Protein AF-A0A377DKZ2-F1 (afdb_monomer_lite)

Structure (mmCIF, N/CA/C/O backbone):
data_AF-A0A377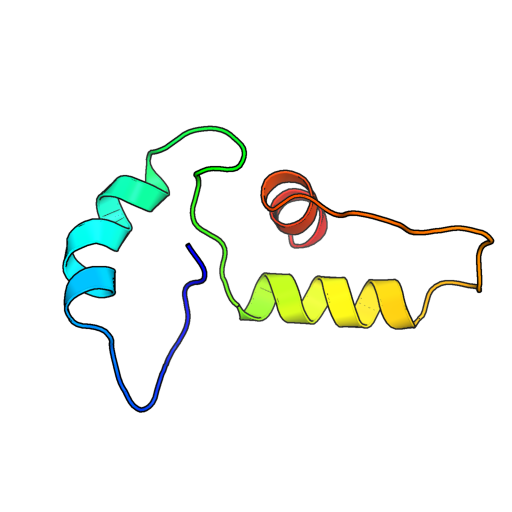DKZ2-F1
#
_entry.id   AF-A0A377DKZ2-F1
#
loop_
_atom_site.group_PDB
_atom_site.id
_atom_site.type_symbol
_atom_site.label_atom_id
_atom_site.label_alt_id
_atom_site.label_comp_id
_atom_site.label_asym_id
_atom_site.label_entity_id
_atom_site.label_seq_id
_atom_site.pdbx_PDB_ins_code
_atom_site.Cartn_x
_atom_site.Cartn_y
_atom_site.Cartn_z
_atom_site.occupancy
_atom_site.B_iso_or_equiv
_atom_site.auth_seq_id
_atom_site.auth_comp_id
_atom_site.auth_asym_id
_atom_site.auth_atom_id
_atom_site.pdbx_PDB_model_num
ATOM 1 N N . MET A 1 1 ? -2.508 3.223 7.516 1.00 83.25 1 MET A N 1
ATOM 2 C CA . MET A 1 1 ? -3.146 2.157 8.326 1.00 83.25 1 MET A CA 1
ATOM 3 C C . MET A 1 1 ? -3.759 1.112 7.405 1.00 83.25 1 MET A C 1
ATOM 5 O O . MET A 1 1 ? -4.407 1.512 6.444 1.00 83.25 1 MET A O 1
ATOM 9 N N . LEU A 1 2 ? -3.532 -0.177 7.672 1.00 85.25 2 LEU A N 1
ATOM 10 C CA . LEU A 1 2 ? -4.085 -1.290 6.890 1.00 85.25 2 LEU A CA 1
ATOM 11 C C . LEU A 1 2 ? -5.437 -1.711 7.482 1.00 85.25 2 LEU A C 1
ATOM 13 O O . LEU A 1 2 ? -5.475 -2.164 8.626 1.00 85.25 2 LEU A O 1
ATOM 17 N N . LEU A 1 3 ? -6.515 -1.534 6.724 1.00 86.50 3 LEU A N 1
ATOM 18 C CA . LEU A 1 3 ? -7.886 -1.853 7.127 1.00 86.50 3 LEU A CA 1
ATOM 19 C C . LEU A 1 3 ? -8.278 -3.251 6.648 1.00 86.50 3 LEU A C 1
ATOM 21 O O . LEU A 1 3 ? -7.810 -3.695 5.609 1.00 86.50 3 LEU A O 1
ATOM 25 N N . GLY A 1 4 ? -9.138 -3.938 7.389 1.00 83.31 4 GLY A N 1
ATOM 26 C CA . GLY A 1 4 ? -9.649 -5.255 7.016 1.00 83.31 4 GLY A CA 1
ATOM 27 C C . GLY A 1 4 ? -10.126 -6.023 8.239 1.00 83.31 4 GLY A C 1
ATOM 28 O O . GLY A 1 4 ? -9.835 -5.628 9.372 1.00 83.31 4 GLY A O 1
ATOM 29 N N . ASP A 1 5 ? -10.856 -7.110 8.009 1.00 80.00 5 ASP A N 1
ATOM 30 C CA . ASP A 1 5 ? -11.308 -7.973 9.096 1.00 80.00 5 ASP A CA 1
ATOM 31 C C . ASP A 1 5 ? -10.124 -8.702 9.750 1.00 80.00 5 ASP A C 1
ATOM 33 O O . ASP A 1 5 ? -9.157 -9.093 9.088 1.00 80.00 5 ASP A O 1
ATOM 37 N N . ARG A 1 6 ? -10.173 -8.842 11.076 1.00 77.19 6 ARG A N 1
ATOM 38 C CA . ARG A 1 6 ? -9.119 -9.469 11.880 1.00 77.19 6 ARG A CA 1
ATOM 39 C C . ARG A 1 6 ? -9.729 -10.231 13.047 1.00 77.19 6 ARG A C 1
ATOM 41 O O . ARG A 1 6 ? -10.530 -9.682 13.796 1.00 77.19 6 ARG A O 1
ATOM 48 N N . SER A 1 7 ? -9.223 -11.441 13.290 1.00 73.75 7 SER A N 1
ATOM 49 C CA . SER A 1 7 ? -9.619 -12.280 14.434 1.00 73.75 7 SER A CA 1
ATOM 50 C C . SER A 1 7 ? -9.317 -11.641 15.796 1.00 73.75 7 SER A C 1
ATOM 52 O O . SER A 1 7 ? -10.048 -11.846 16.759 1.00 73.75 7 SER A O 1
ATOM 54 N N . LYS A 1 8 ? -8.255 -10.829 15.879 1.00 74.88 8 LYS A N 1
ATOM 55 C CA . LYS A 1 8 ? -7.973 -9.935 17.009 1.00 74.88 8 LYS A CA 1
ATOM 56 C C . LYS A 1 8 ? -8.064 -8.492 16.536 1.00 74.88 8 LYS A C 1
ATOM 58 O O . LYS A 1 8 ? -7.084 -7.935 16.034 1.00 74.88 8 LYS A O 1
ATOM 63 N N . GLN A 1 9 ? -9.239 -7.890 16.694 1.00 66.38 9 GLN A N 1
ATOM 64 C CA . GLN A 1 9 ? -9.409 -6.467 16.432 1.00 66.38 9 GLN A CA 1
ATOM 65 C C . GLN A 1 9 ? -8.556 -5.658 17.411 1.00 66.38 9 GLN A C 1
ATOM 67 O O . GLN A 1 9 ? -8.618 -5.841 18.628 1.00 66.38 9 GLN A O 1
ATOM 72 N N . ARG A 1 10 ? -7.738 -4.747 16.884 1.00 73.88 10 ARG A N 1
ATOM 73 C CA . ARG A 1 10 ? -7.062 -3.757 17.718 1.00 73.88 10 ARG A CA 1
ATOM 74 C C . ARG A 1 10 ? -8.100 -2.681 18.010 1.00 73.88 10 ARG A C 1
ATOM 76 O O . ARG A 1 10 ? -8.428 -1.921 17.110 1.00 73.88 10 ARG A O 1
ATOM 83 N N . MET A 1 11 ? -8.614 -2.607 19.240 1.00 62.72 11 MET A N 1
ATOM 84 C CA . MET A 1 11 ? -9.605 -1.591 19.655 1.00 62.72 11 MET A CA 1
ATOM 85 C C . MET A 1 11 ? -9.220 -0.169 19.205 1.00 62.72 11 MET A C 1
ATOM 87 O O . MET A 1 11 ? -10.062 0.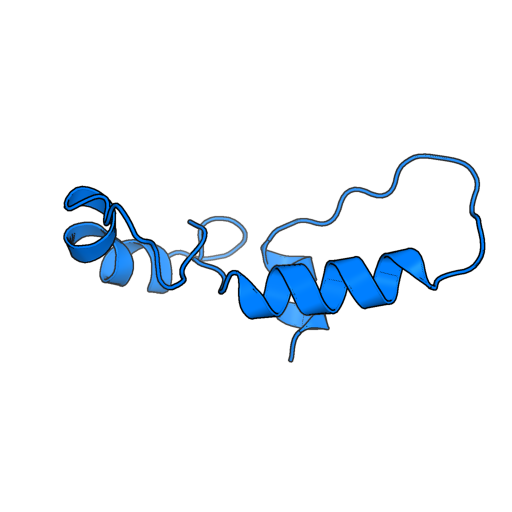628 18.801 1.00 62.72 11 MET A O 1
ATOM 91 N N . ASN A 1 12 ? -7.919 0.114 19.206 1.00 62.94 12 ASN A N 1
ATOM 92 C CA . ASN A 1 12 ? -7.333 1.383 18.797 1.00 62.94 12 ASN A CA 1
ATOM 93 C C . ASN A 1 12 ? -7.571 1.677 17.297 1.00 62.94 12 ASN A C 1
ATOM 95 O O . ASN A 1 12 ? -7.758 2.828 16.919 1.00 62.94 12 ASN A O 1
ATOM 99 N N . GLU A 1 13 ? -7.592 0.660 16.427 1.00 62.12 13 GLU A N 1
ATOM 100 C CA . GLU A 1 13 ? -7.816 0.840 14.984 1.00 62.12 13 GLU A CA 1
ATOM 101 C C . GLU A 1 13 ? -9.237 1.337 14.696 1.00 62.12 13 GLU A C 1
ATOM 103 O O . GLU A 1 13 ? -9.400 2.221 13.859 1.00 62.12 13 GLU A O 1
ATOM 108 N N . THR A 1 14 ? -10.252 0.852 15.416 1.00 65.06 14 THR A N 1
ATOM 109 C CA . THR A 1 14 ? -11.650 1.272 15.221 1.00 65.06 14 THR A CA 1
ATOM 110 C C . THR A 1 14 ? -11.871 2.735 15.609 1.00 65.06 14 THR A C 1
ATOM 112 O O . THR A 1 14 ? -12.573 3.456 14.902 1.00 65.06 14 THR A O 1
ATOM 115 N N . LEU A 1 15 ? -11.226 3.203 16.684 1.00 66.81 15 LEU A N 1
ATOM 116 C CA . LEU A 1 15 ? -11.343 4.590 17.143 1.00 66.81 15 LEU A CA 1
ATOM 117 C C . LEU A 1 15 ? -10.620 5.578 16.212 1.00 66.81 15 LEU A C 1
ATOM 119 O O . LEU A 1 15 ? -11.135 6.660 15.938 1.00 66.81 15 LEU A O 1
ATOM 123 N N . PHE A 1 16 ? -9.442 5.209 15.696 1.00 72.25 16 PHE A N 1
ATOM 124 C CA . PHE A 1 16 ? -8.621 6.101 14.868 1.00 72.25 16 PHE A CA 1
ATOM 125 C C . PHE A 1 16 ? -8.825 5.927 13.352 1.00 72.25 16 PHE A C 1
ATOM 127 O O . PHE A 1 16 ? -8.353 6.757 12.573 1.00 72.25 16 PHE A O 1
ATOM 134 N N . ALA A 1 17 ? -9.541 4.897 12.889 1.00 68.50 17 ALA A N 1
ATOM 135 C CA . ALA A 1 17 ? -9.822 4.688 11.463 1.00 68.50 17 ALA A CA 1
ATOM 136 C C . ALA A 1 17 ? -10.457 5.891 10.748 1.00 68.50 17 ALA A C 1
ATOM 138 O O . ALA A 1 17 ? -10.004 6.200 9.640 1.00 68.50 17 ALA A O 1
ATOM 139 N N . PRO A 1 18 ? -11.437 6.608 11.333 1.00 72.12 18 PRO A N 1
ATOM 140 C CA . PRO A 1 18 ? -12.010 7.794 10.702 1.00 72.12 18 PRO A CA 1
ATOM 141 C C . PRO A 1 18 ? -10.963 8.894 10.483 1.00 72.12 18 PRO A C 1
ATOM 143 O O . PRO A 1 18 ? -10.932 9.509 9.419 1.00 72.12 18 PRO A O 1
ATOM 146 N N . LEU A 1 19 ? -10.043 9.073 11.436 1.00 76.81 19 LEU A N 1
ATOM 147 C CA . LEU A 1 19 ? -8.952 10.040 11.331 1.00 76.81 19 LEU A CA 1
ATOM 148 C C . LEU A 1 19 ? -8.007 9.676 10.178 1.00 76.81 19 LEU A C 1
ATOM 150 O O . LEU A 1 19 ? -7.748 10.493 9.297 1.00 76.81 19 LEU A O 1
ATOM 154 N N . PHE A 1 20 ? -7.558 8.419 10.114 1.00 75.44 20 PHE A N 1
ATOM 155 C CA . PHE A 1 20 ? -6.679 7.948 9.038 1.00 75.44 20 PHE A CA 1
ATOM 156 C C . PHE A 1 20 ? -7.360 7.880 7.666 1.00 75.44 20 PHE A C 1
ATOM 158 O O . PHE A 1 20 ? -6.680 7.699 6.660 1.00 75.44 20 PHE A O 1
ATOM 165 N N . ARG A 1 21 ? -8.688 7.986 7.569 1.00 73.69 21 ARG A N 1
ATOM 166 C CA . ARG A 1 21 ? -9.387 8.131 6.280 1.00 73.69 21 ARG A CA 1
ATOM 167 C C . ARG A 1 21 ? -9.331 9.560 5.737 1.00 73.69 21 ARG A C 1
ATOM 169 O O . ARG A 1 21 ? -9.381 9.721 4.519 1.00 73.69 21 ARG A O 1
ATOM 176 N N . LEU A 1 22 ? -9.200 10.558 6.613 1.00 78.62 22 LEU A N 1
ATOM 177 C CA . LEU A 1 22 ? -9.201 11.979 6.255 1.00 78.62 22 LEU A CA 1
ATOM 178 C C . LEU A 1 22 ? -7.793 12.541 5.978 1.00 78.62 22 LEU A C 1
ATOM 180 O O . LEU A 1 22 ? -7.663 13.590 5.354 1.00 78.62 22 LEU A O 1
ATOM 184 N N . LEU A 1 23 ? -6.735 11.849 6.412 1.00 78.44 23 LEU A N 1
ATOM 185 C CA . LEU A 1 23 ? -5.355 12.296 6.195 1.00 78.44 23 LEU A CA 1
ATOM 186 C C . LEU A 1 23 ? -4.933 12.198 4.713 1.00 78.44 23 LEU A C 1
ATOM 188 O O . LEU A 1 23 ? -5.278 11.222 4.041 1.00 78.44 23 LEU A O 1
ATOM 192 N N . PRO A 1 24 ? -4.158 13.171 4.196 1.00 79.69 24 PRO A N 1
ATOM 193 C CA . PRO A 1 24 ? -3.711 13.183 2.807 1.00 79.69 24 PRO A CA 1
ATOM 194 C C . PRO A 1 24 ? -2.542 12.220 2.543 1.00 79.69 24 PRO A C 1
ATOM 196 O O . PRO A 1 24 ? -1.843 11.754 3.447 1.00 79.69 24 PRO A O 1
ATOM 199 N N . GLY A 1 25 ? -2.301 11.946 1.259 1.00 78.88 25 GLY A N 1
ATOM 200 C CA . GLY A 1 25 ? -1.103 11.250 0.788 1.00 78.88 25 GLY A CA 1
ATOM 201 C C . GLY A 1 25 ? -0.930 9.848 1.375 1.00 78.88 25 GLY A C 1
ATOM 202 O O . GLY A 1 25 ? -1.875 9.063 1.459 1.00 78.88 25 GLY A O 1
ATOM 203 N N . ASN A 1 26 ? 0.299 9.521 1.778 1.00 78.06 26 ASN A N 1
ATOM 204 C CA . ASN A 1 26 ? 0.666 8.186 2.260 1.00 78.06 26 ASN A CA 1
ATOM 205 C C . ASN A 1 26 ? 0.093 7.838 3.645 1.00 78.06 26 ASN A C 1
ATOM 207 O O . ASN A 1 26 ? 0.171 6.686 4.076 1.00 78.06 26 ASN A O 1
ATOM 211 N N . TRP A 1 27 ? -0.486 8.821 4.336 1.00 77.44 27 TRP A N 1
ATOM 212 C CA . TRP A 1 27 ? -1.015 8.672 5.691 1.00 77.44 27 TRP A CA 1
ATOM 213 C C . TRP A 1 27 ? -2.460 8.170 5.677 1.00 77.44 27 TRP A C 1
ATOM 215 O O . TRP A 1 27 ? -2.940 7.625 6.676 1.00 77.44 27 TRP A O 1
ATOM 225 N N . LYS A 1 28 ? -3.122 8.279 4.516 1.00 84.75 28 LYS A N 1
ATOM 226 C CA . LYS A 1 28 ? -4.447 7.719 4.294 1.00 84.75 28 LYS A CA 1
ATOM 227 C C . LYS A 1 28 ? -4.423 6.204 4.491 1.00 84.75 28 LYS A C 1
ATOM 229 O O . LYS A 1 28 ? -3.481 5.506 4.098 1.00 84.75 28 LYS A O 1
ATOM 234 N N . SER A 1 29 ? -5.473 5.682 5.101 1.00 87.44 29 SER A N 1
ATOM 235 C CA . SER A 1 29 ? -5.704 4.246 5.227 1.00 87.44 29 SER A CA 1
ATOM 236 C C . SER A 1 29 ? -5.892 3.559 3.864 1.00 87.44 29 SER A C 1
ATOM 238 O O . SER A 1 29 ? -6.199 4.204 2.859 1.00 87.44 29 SER A O 1
ATOM 240 N N . ILE A 1 30 ? -5.631 2.254 3.813 1.00 89.00 30 ILE A N 1
ATOM 241 C CA . ILE A 1 30 ? -5.802 1.402 2.627 1.00 89.00 30 ILE A CA 1
ATOM 242 C C . ILE A 1 30 ? -6.404 0.066 3.056 1.00 89.00 30 ILE A C 1
ATOM 244 O O . ILE A 1 30 ? -6.083 -0.425 4.142 1.00 89.00 30 ILE A O 1
ATOM 248 N N . ASP A 1 31 ? -7.285 -0.496 2.233 1.00 90.62 31 ASP A N 1
ATOM 249 C CA . ASP A 1 31 ? -7.867 -1.813 2.474 1.00 90.62 31 ASP A CA 1
ATOM 250 C C . ASP A 1 31 ? -6.838 -2.922 2.199 1.00 90.62 31 ASP A C 1
ATOM 252 O O . ASP A 1 31 ? -6.089 -2.875 1.221 1.00 90.62 31 ASP A O 1
ATOM 256 N N . ALA A 1 32 ? -6.780 -3.931 3.065 1.00 91.44 32 ALA A N 1
ATOM 257 C CA . ALA A 1 32 ? -5.906 -5.085 2.898 1.00 91.44 32 ALA A CA 1
ATOM 258 C C . ALA A 1 32 ? -6.217 -5.860 1.613 1.00 91.44 32 ALA A C 1
ATOM 260 O O . ALA A 1 32 ? -5.300 -6.394 0.989 1.00 91.44 32 ALA A O 1
ATOM 261 N N . ARG A 1 33 ? -7.483 -5.881 1.182 1.00 91.62 33 ARG A N 1
ATOM 262 C CA . ARG A 1 33 ? -7.899 -6.484 -0.086 1.00 91.62 33 ARG A CA 1
ATOM 263 C C . ARG A 1 33 ? -7.249 -5.794 -1.279 1.00 91.62 33 ARG A C 1
ATOM 265 O O . ARG A 1 33 ? -6.807 -6.473 -2.202 1.00 91.62 33 ARG A O 1
ATOM 272 N N . ASP A 1 34 ? -7.182 -4.467 -1.254 1.00 94.12 34 ASP A N 1
ATOM 273 C CA . ASP A 1 34 ? -6.592 -3.674 -2.333 1.00 94.12 34 ASP A CA 1
ATOM 274 C C . ASP A 1 34 ? -5.082 -3.900 -2.413 1.00 94.12 34 ASP A C 1
ATOM 276 O O . ASP A 1 34 ? -4.547 -4.141 -3.494 1.00 94.12 34 ASP A O 1
ATOM 280 N N . VAL A 1 35 ? -4.404 -3.943 -1.260 1.00 94.56 35 VAL A N 1
ATOM 281 C CA . VAL A 1 35 ? -2.986 -4.327 -1.192 1.00 94.56 35 VAL A CA 1
ATOM 282 C C . VAL A 1 35 ? -2.772 -5.720 -1.783 1.00 94.56 35 VAL A C 1
ATOM 284 O O . VAL A 1 35 ? -1.908 -5.885 -2.640 1.00 94.56 35 VAL A O 1
ATOM 287 N N . ALA A 1 36 ? -3.572 -6.710 -1.378 1.00 94.81 36 ALA A N 1
ATOM 288 C CA . ALA A 1 36 ? -3.450 -8.079 -1.874 1.00 94.81 36 ALA A CA 1
ATOM 289 C C . ALA A 1 36 ? -3.668 -8.173 -3.394 1.00 94.81 36 ALA A C 1
ATOM 291 O O . ALA A 1 36 ? -2.926 -8.879 -4.076 1.00 94.81 36 ALA A O 1
ATOM 292 N N . ARG A 1 37 ? -4.641 -7.428 -3.939 1.00 95.06 37 ARG A N 1
ATOM 293 C CA . ARG A 1 37 ? -4.901 -7.364 -5.385 1.00 95.06 37 ARG A CA 1
ATOM 294 C C . ARG A 1 37 ? -3.686 -6.833 -6.142 1.00 95.06 37 ARG A C 1
ATOM 296 O O . ARG A 1 37 ? -3.276 -7.441 -7.127 1.00 95.06 37 ARG A O 1
ATOM 303 N N . VAL A 1 38 ? -3.098 -5.732 -5.672 1.00 96.38 38 VAL A N 1
ATOM 304 C CA . VAL A 1 38 ? -1.923 -5.142 -6.324 1.00 96.38 38 VAL A CA 1
ATOM 305 C C . VAL A 1 38 ? -0.703 -6.047 -6.170 1.00 96.38 38 VAL A C 1
ATOM 307 O O . VAL A 1 38 ? -0.014 -6.275 -7.153 1.00 96.38 38 VAL A O 1
ATOM 310 N N . MET A 1 39 ? -0.465 -6.639 -4.996 1.00 95.00 39 MET A N 1
ATOM 311 C CA . MET A 1 39 ? 0.636 -7.596 -4.807 1.00 95.00 39 MET A CA 1
ATOM 312 C C . MET A 1 39 ? 0.533 -8.791 -5.759 1.00 95.00 39 MET A C 1
ATOM 314 O O . MET A 1 39 ? 1.536 -9.188 -6.347 1.00 95.00 39 MET A O 1
ATOM 318 N N . LEU A 1 40 ? -0.674 -9.334 -5.950 1.00 95.94 40 LEU A N 1
ATOM 319 C CA . LEU A 1 40 ? -0.904 -10.408 -6.912 1.00 95.94 40 LEU A CA 1
ATOM 320 C C . LEU A 1 40 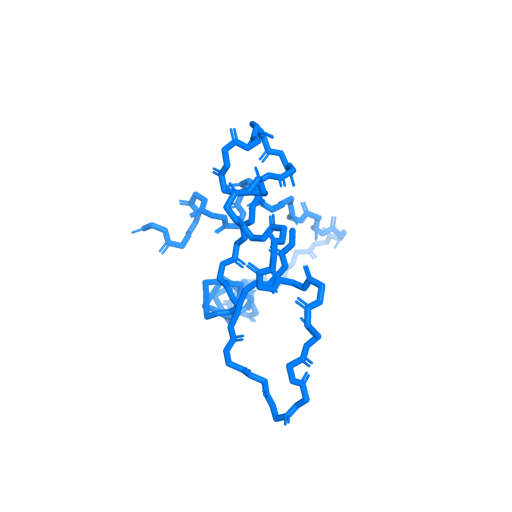? -0.596 -9.948 -8.342 1.00 95.94 40 LEU A C 1
ATOM 322 O O . LEU A 1 40 ? 0.112 -10.644 -9.063 1.00 95.94 40 LEU A O 1
ATOM 326 N N . ALA A 1 41 ? -1.073 -8.768 -8.741 1.00 94.56 41 ALA A N 1
ATOM 327 C CA . ALA A 1 41 ? -0.786 -8.221 -10.063 1.00 94.56 41 ALA A CA 1
ATOM 328 C C . ALA A 1 41 ? 0.719 -7.993 -10.283 1.00 94.56 41 ALA A C 1
ATOM 330 O O . ALA A 1 41 ? 1.240 -8.380 -11.324 1.00 94.56 41 ALA A O 1
ATOM 331 N N . GLU A 1 42 ? 1.430 -7.430 -9.299 1.00 93.62 42 GLU A N 1
ATOM 332 C CA . GLU A 1 42 ? 2.880 -7.215 -9.378 1.00 93.62 42 GLU A CA 1
ATOM 333 C C . GLU A 1 42 ? 3.657 -8.533 -9.447 1.00 93.62 42 GLU A C 1
ATOM 335 O O . GLU A 1 42 ? 4.627 -8.614 -10.191 1.00 93.62 42 GLU A O 1
ATOM 340 N N . SER A 1 43 ? 3.207 -9.585 -8.752 1.00 92.94 43 SER A N 1
ATOM 341 C CA . SER A 1 43 ? 3.850 -10.908 -8.808 1.00 92.94 43 SER A CA 1
ATOM 342 C C . SER A 1 43 ? 3.781 -11.578 -10.185 1.00 92.94 43 SER A C 1
ATOM 344 O O . SER A 1 43 ? 4.577 -12.465 -10.474 1.00 92.94 43 SER A O 1
ATOM 346 N N . MET A 1 44 ? 2.840 -11.152 -11.032 1.00 94.44 44 MET A N 1
ATOM 347 C CA . MET A 1 44 ? 2.658 -11.665 -12.393 1.00 94.44 44 MET A CA 1
ATOM 348 C C . MET A 1 44 ? 3.387 -10.819 -13.444 1.00 94.44 44 MET A C 1
ATOM 350 O O . MET A 1 44 ? 3.300 -11.113 -14.638 1.00 94.44 44 MET A O 1
ATOM 354 N N . ARG A 1 45 ? 4.067 -9.738 -13.040 1.00 91.31 45 ARG A N 1
ATOM 355 C CA . ARG A 1 45 ? 4.830 -8.902 -13.971 1.00 91.31 45 ARG A CA 1
ATOM 356 C C . ARG A 1 45 ? 6.138 -9.608 -14.342 1.00 91.31 45 ARG A C 1
ATOM 358 O O . ARG A 1 45 ? 6.677 -10.347 -13.521 1.00 91.31 45 ARG A O 1
ATOM 365 N N . PRO A 1 46 ? 6.657 -9.383 -15.561 1.00 92.12 46 PRO A N 1
ATOM 366 C CA . PRO A 1 46 ? 7.965 -9.898 -15.946 1.00 92.12 46 PRO A CA 1
ATOM 367 C C . PRO A 1 46 ? 9.040 -9.483 -14.941 1.00 92.12 46 PRO A C 1
ATOM 369 O O . PRO A 1 46 ? 8.978 -8.375 -14.399 1.00 92.12 46 PRO A O 1
ATOM 372 N N . GLU A 1 47 ? 10.026 -10.355 -14.727 1.00 87.19 47 GLU A N 1
ATOM 373 C CA . GLU A 1 47 ? 11.177 -10.022 -13.892 1.00 87.19 47 GLU A CA 1
ATOM 374 C C . GLU A 1 47 ? 11.839 -8.739 -14.396 1.00 87.19 47 GLU A C 1
ATOM 376 O O . GLU A 1 47 ? 12.033 -8.532 -15.597 1.00 87.19 47 GLU A O 1
ATOM 381 N N . HIS A 1 48 ? 12.176 -7.865 -13.455 1.00 84.12 48 HIS A N 1
ATOM 382 C CA . HIS A 1 48 ? 12.920 -6.652 -13.722 1.00 84.12 48 HIS A CA 1
ATOM 383 C C . HIS A 1 48 ? 14.103 -6.582 -12.760 1.00 84.12 48 HIS A C 1
ATOM 385 O O . HIS A 1 48 ? 14.026 -7.033 -11.617 1.00 84.12 48 HIS A O 1
ATOM 391 N N . GLU A 1 49 ? 15.203 -5.993 -13.210 1.00 90.12 49 GLU A N 1
ATOM 392 C CA . GLU A 1 49 ? 16.351 -5.756 -12.345 1.00 90.12 49 GLU A CA 1
ATOM 393 C C . GLU A 1 49 ? 16.004 -4.681 -11.294 1.00 90.12 49 GLU A C 1
ATOM 395 O O . GLU A 1 49 ? 15.292 -3.714 -11.580 1.00 90.12 49 GLU A O 1
ATOM 400 N N . GLY A 1 50 ? 16.475 -4.859 -10.058 1.00 90.69 50 GLY A N 1
ATOM 401 C CA . GLY A 1 50 ? 16.296 -3.896 -8.965 1.00 90.69 50 GLY A CA 1
ATOM 402 C C . GLY A 1 50 ? 15.067 -4.110 -8.068 1.00 90.69 50 GLY A C 1
ATOM 403 O O . GLY A 1 50 ? 14.351 -5.103 -8.157 1.00 90.69 50 GLY A O 1
ATOM 404 N N . VAL A 1 51 ? 14.850 -3.163 -7.145 1.00 91.50 51 VAL A N 1
ATOM 405 C CA . VAL A 1 51 ? 13.789 -3.215 -6.122 1.00 91.50 51 VAL A CA 1
ATOM 406 C C . VAL A 1 51 ? 12.714 -2.173 -6.421 1.00 91.50 51 VAL A C 1
ATOM 408 O O . VAL A 1 51 ? 13.005 -0.980 -6.483 1.00 91.50 51 VAL A O 1
ATOM 411 N N . THR A 1 52 ? 11.459 -2.613 -6.530 1.00 91.25 52 THR A N 1
ATOM 412 C CA . THR A 1 52 ? 10.302 -1.718 -6.675 1.00 91.25 52 THR A CA 1
ATOM 413 C C . THR A 1 52 ? 9.659 -1.458 -5.315 1.00 91.25 52 THR A C 1
ATOM 415 O O . THR A 1 52 ? 9.197 -2.385 -4.651 1.00 91.25 52 THR A O 1
ATOM 418 N N . ILE A 1 53 ? 9.593 -0.188 -4.905 1.00 93.00 53 ILE A N 1
ATOM 419 C CA . ILE A 1 53 ? 8.892 0.241 -3.687 1.00 93.00 53 ILE A CA 1
ATOM 420 C C . ILE A 1 53 ? 7.580 0.903 -4.097 1.00 93.00 53 ILE A C 1
ATOM 422 O O . ILE A 1 53 ? 7.592 1.904 -4.804 1.00 93.00 53 ILE A O 1
ATOM 426 N N . LEU A 1 54 ? 6.456 0.360 -3.627 1.00 93.31 54 LEU A N 1
ATOM 427 C CA . LEU A 1 54 ? 5.130 0.937 -3.844 1.00 93.31 54 LEU A CA 1
ATOM 428 C C . LEU A 1 54 ? 4.623 1.587 -2.558 1.00 93.31 54 LEU A C 1
ATOM 430 O O . LEU A 1 54 ? 4.445 0.928 -1.532 1.00 93.31 54 LEU A O 1
ATOM 434 N N . SER A 1 55 ? 4.372 2.891 -2.6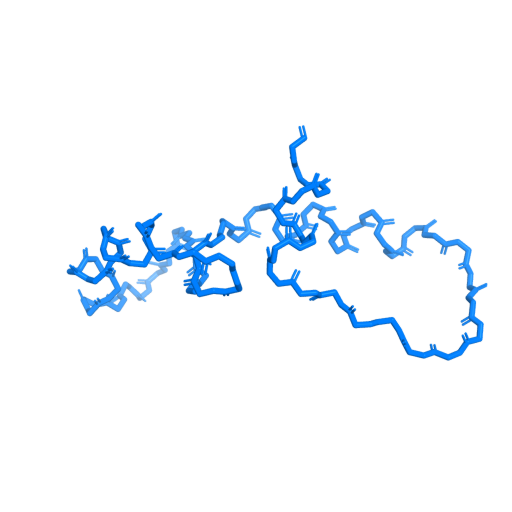12 1.00 93.00 55 SER A N 1
ATOM 435 C CA . SER A 1 55 ? 3.760 3.634 -1.514 1.00 93.00 55 SER A CA 1
ATOM 436 C C . SER A 1 55 ? 2.271 3.307 -1.369 1.00 93.00 55 SER A C 1
ATOM 438 O O . SER A 1 55 ? 1.604 2.858 -2.302 1.00 93.00 55 SER A O 1
ATOM 440 N N . SER A 1 56 ? 1.694 3.589 -0.197 1.00 89.81 56 SER A N 1
ATOM 441 C CA . SER A 1 56 ? 0.262 3.352 0.042 1.00 89.81 56 SER A CA 1
ATOM 442 C C . SER A 1 56 ? -0.645 4.160 -0.897 1.00 89.81 56 SER A C 1
ATOM 444 O O . SER A 1 56 ? -1.760 3.731 -1.187 1.00 89.81 56 SER A O 1
ATOM 446 N N . SER A 1 57 ? -0.188 5.321 -1.380 1.00 91.25 57 SER A N 1
ATOM 447 C CA . SER A 1 57 ? -0.928 6.119 -2.364 1.00 91.25 57 SER A CA 1
ATOM 448 C C . SER A 1 57 ? -0.911 5.488 -3.755 1.00 91.25 57 SER A C 1
ATOM 450 O O . SER A 1 57 ? -1.960 5.420 -4.392 1.00 91.25 57 SER A O 1
ATOM 452 N N . GLU A 1 58 ? 0.230 4.950 -4.187 1.00 94.12 58 GLU A N 1
ATOM 453 C CA . GLU A 1 58 ? 0.343 4.208 -5.446 1.00 94.12 58 GLU A CA 1
ATOM 454 C C . GLU A 1 58 ? -0.459 2.909 -5.411 1.00 94.12 58 GLU A C 1
ATOM 456 O O . GLU A 1 58 ? -1.162 2.612 -6.373 1.00 94.12 58 GLU A O 1
ATOM 461 N N . LEU A 1 59 ? -0.416 2.172 -4.295 1.00 94.25 59 LEU A N 1
ATOM 462 C CA . LEU A 1 59 ? -1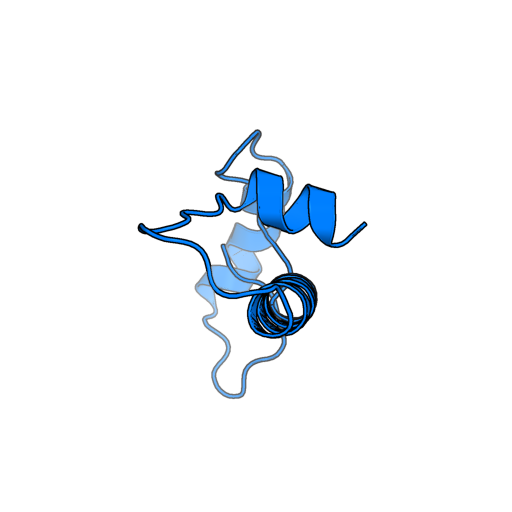.223 0.964 -4.108 1.00 94.25 59 LEU A CA 1
ATOM 463 C C . LEU A 1 59 ? -2.723 1.269 -4.218 1.00 94.25 59 LEU A C 1
ATOM 465 O O . LEU A 1 59 ? -3.425 0.555 -4.923 1.00 94.25 59 LEU A O 1
ATOM 469 N N . ARG A 1 60 ? -3.216 2.353 -3.594 1.00 90.88 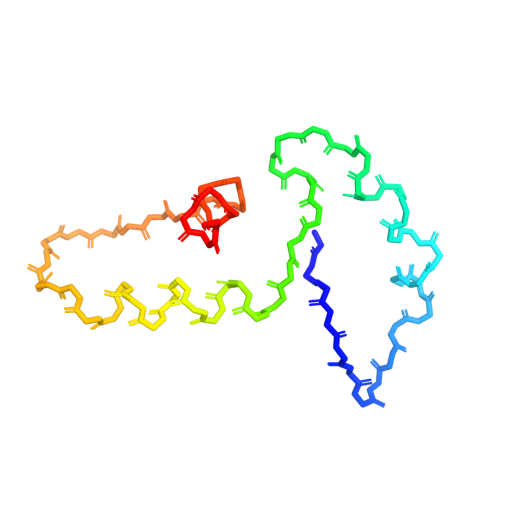60 ARG A N 1
ATOM 470 C CA . ARG A 1 60 ? -4.620 2.782 -3.754 1.00 90.88 60 ARG A CA 1
ATOM 471 C C . ARG A 1 60 ? -4.957 3.101 -5.206 1.00 90.88 60 ARG A C 1
ATOM 473 O O . ARG A 1 60 ? -5.944 2.592 -5.711 1.00 90.88 60 ARG A O 1
ATOM 480 N N . LYS A 1 61 ? -4.120 3.895 -5.878 1.00 92.75 61 LYS A N 1
ATOM 481 C CA . LYS A 1 61 ? -4.348 4.296 -7.274 1.00 92.75 61 LYS A CA 1
ATOM 482 C C . LYS A 1 61 ? -4.380 3.103 -8.237 1.00 92.75 61 LYS A C 1
ATOM 484 O O . LYS A 1 61 ? -5.070 3.158 -9.240 1.00 92.75 61 LYS A O 1
ATOM 489 N N . ARG A 1 62 ? -3.608 2.046 -7.963 1.00 93.94 62 ARG A N 1
ATOM 490 C CA . ARG A 1 62 ? -3.588 0.815 -8.777 1.00 93.94 62 ARG A CA 1
ATOM 491 C C . ARG A 1 62 ? -4.721 -0.160 -8.443 1.00 93.94 62 ARG A C 1
ATOM 493 O O . ARG A 1 62 ? -4.906 -1.122 -9.180 1.00 93.94 62 ARG A O 1
ATOM 500 N N . ALA A 1 63 ? -5.394 0.028 -7.310 1.00 90.31 63 ALA A N 1
ATOM 501 C CA . ALA A 1 63 ? -6.482 -0.835 -6.864 1.00 90.31 63 ALA A CA 1
ATOM 502 C C . ALA A 1 63 ? -7.879 -0.330 -7.268 1.00 90.31 63 ALA A C 1
ATOM 504 O O . ALA A 1 63 ? -8.812 -1.137 -7.201 1.00 90.31 63 ALA A O 1
ATOM 505 N N . GLU A 1 64 ? -7.992 0.955 -7.643 1.00 81.25 64 GLU A N 1
ATOM 506 C CA . GLU A 1 64 ? -9.128 1.561 -8.368 1.00 81.25 64 GLU A CA 1
ATOM 507 C C . GLU A 1 64 ? -9.299 0.936 -9.760 1.00 81.25 64 GLU A C 1
ATOM 509 O O . GLU A 1 64 ? -10.465 0.645 -10.113 1.00 81.25 64 GLU A O 1
#

pLDDT: mean 84.48, std 9.85, range [62.12, 96.38]

Radius of gyration: 13.72 Å; chains: 1; bounding box: 28×26×36 Å

Sequence (64 aa):
MLLGDRSKQRMNETLFAPLFRLLPGNWKSIDARDVARVMLAESMRPEHEGVTILSSSELRKRAE

Foldseek 3Di:
DEDDDDPDDDPVCVVCLVVLCPDDDLSHYDYPVLLVVVVVVVVPDPDDPDDDDAGRRNSVVVSD

Organism: Escherichia coli (NCBI:txid562)

Secondary structure (DSSP, 8-state):
-EES--SS--HHHHHHHHHHHHS-GGGS-EEHHHHHHHHHHHHTSPP-SS-----HHHHHHHH-